Protein AF-A0A7W1FSE6-F1 (afdb_monomer_lite)

Secondary structure (DSSP, 8-state):
--EEEEEETTTTEEEEEEPPSSHHHHHHHH-SSTTHHHHHHHHHHHHTTS-HHHHHHHHHHHHHHHHTTSPPP-

Structure (mmCIF, N/CA/C/O backbone):
data_AF-A0A7W1FSE6-F1
#
_entry.id   AF-A0A7W1FSE6-F1
#
loop_
_atom_site.group_PDB
_atom_site.id
_atom_site.type_symbol
_atom_site.label_atom_id
_atom_site.label_alt_id
_atom_site.label_comp_id
_atom_site.label_asym_id
_atom_site.label_entity_id
_atom_site.label_seq_id
_atom_site.pdbx_PDB_ins_code
_atom_site.Cartn_x
_atom_site.Cartn_y
_atom_site.Cartn_z
_atom_site.occupancy
_atom_site.B_iso_or_equiv
_atom_site.auth_seq_id
_atom_site.auth_comp_id
_atom_site.auth_asym_id
_atom_site.auth_atom_id
_atom_site.pdbx_PDB_model_num
ATOM 1 N N . MET A 1 1 ? -5.131 0.982 19.744 1.00 72.69 1 MET A N 1
ATOM 2 C CA . MET A 1 1 ? -5.210 0.828 18.279 1.00 72.69 1 MET A CA 1
ATOM 3 C C . MET A 1 1 ? -3.830 0.404 17.832 1.00 72.69 1 MET A C 1
ATOM 5 O O . MET A 1 1 ? -2.870 0.953 18.360 1.00 72.69 1 MET A O 1
ATOM 9 N N . GLU A 1 2 ? -3.731 -0.628 17.002 1.00 92.25 2 GLU A N 1
ATOM 10 C CA . GLU A 1 2 ? -2.446 -1.062 16.451 1.00 92.25 2 GLU A CA 1
ATOM 11 C C . GLU A 1 2 ? -2.037 -0.099 15.332 1.00 92.25 2 GLU A C 1
ATOM 13 O O . GLU A 1 2 ? -2.883 0.341 14.550 1.00 92.25 2 GLU A O 1
ATOM 18 N N . THR A 1 3 ? -0.760 0.263 15.296 1.00 95.25 3 THR A N 1
ATOM 19 C CA . THR A 1 3 ? -0.187 1.182 14.310 1.00 95.25 3 THR A CA 1
ATOM 20 C C . THR A 1 3 ? 0.848 0.449 13.473 1.00 95.25 3 THR A C 1
ATOM 22 O O . THR A 1 3 ? 1.588 -0.383 13.997 1.00 95.25 3 THR A O 1
ATOM 25 N N . MET A 1 4 ? 0.931 0.790 12.193 1.00 95.94 4 MET A N 1
ATOM 26 C CA . MET A 1 4 ? 1.956 0.308 11.276 1.00 95.94 4 MET A CA 1
ATOM 27 C C . MET A 1 4 ? 2.819 1.473 10.798 1.00 95.94 4 MET A C 1
ATOM 29 O O . MET A 1 4 ? 2.296 2.538 10.473 1.00 95.94 4 MET A O 1
ATOM 33 N N . TYR A 1 5 ? 4.128 1.246 10.723 1.00 97.38 5 TYR A N 1
ATOM 34 C CA . TYR A 1 5 ? 5.054 2.134 10.031 1.00 97.38 5 TYR A CA 1
ATOM 35 C C . TYR A 1 5 ? 5.346 1.537 8.657 1.00 97.38 5 TYR A C 1
ATOM 37 O O . TYR A 1 5 ? 5.895 0.437 8.558 1.00 97.38 5 TYR A O 1
ATOM 45 N N . TRP A 1 6 ? 4.932 2.223 7.598 1.00 97.12 6 TRP A N 1
ATOM 46 C CA . TRP A 1 6 ? 4.911 1.667 6.245 1.00 97.12 6 TRP A CA 1
ATOM 47 C C . TRP A 1 6 ? 5.232 2.733 5.200 1.00 97.12 6 TRP A C 1
ATOM 49 O O . TRP A 1 6 ? 5.209 3.928 5.489 1.00 97.12 6 TRP A O 1
ATOM 59 N N . TYR A 1 7 ? 5.560 2.298 3.983 1.00 97.44 7 TYR A N 1
ATOM 60 C CA . TYR A 1 7 ? 5.632 3.194 2.834 1.00 97.44 7 TYR A CA 1
ATOM 61 C C . TYR A 1 7 ? 4.239 3.320 2.227 1.00 97.44 7 TYR A C 1
ATOM 63 O O . TYR A 1 7 ? 3.732 2.342 1.682 1.00 97.44 7 TYR A O 1
ATOM 71 N N . ASN A 1 8 ? 3.635 4.501 2.295 1.00 95.94 8 ASN A N 1
ATOM 72 C CA . ASN A 1 8 ? 2.368 4.753 1.630 1.00 95.94 8 ASN A CA 1
ATOM 73 C C . ASN A 1 8 ? 2.643 5.074 0.147 1.00 95.94 8 ASN A C 1
ATOM 75 O O . ASN A 1 8 ? 3.274 6.093 -0.152 1.00 95.94 8 ASN A O 1
ATOM 79 N N . PRO A 1 9 ? 2.210 4.218 -0.798 1.00 94.69 9 PRO A N 1
ATOM 80 C CA . PRO A 1 9 ? 2.492 4.410 -2.217 1.00 94.69 9 PRO A CA 1
ATOM 81 C C . PRO A 1 9 ? 1.783 5.637 -2.805 1.00 94.69 9 PRO A C 1
ATOM 83 O O . PRO A 1 9 ? 2.306 6.227 -3.746 1.00 94.69 9 PRO A O 1
ATOM 86 N N . THR A 1 10 ? 0.671 6.066 -2.209 1.00 93.25 10 THR A N 1
ATOM 87 C CA . THR A 1 10 ? -0.090 7.250 -2.619 1.00 93.25 10 THR A CA 1
ATOM 88 C C . THR A 1 10 ? 0.643 8.542 -2.248 1.00 93.25 10 THR A C 1
ATOM 90 O O . THR A 1 10 ? 0.822 9.425 -3.080 1.00 93.25 10 THR A O 1
ATOM 93 N N . SER A 1 11 ? 1.119 8.666 -1.002 1.00 93.12 11 SER A N 1
ATOM 94 C CA . SER A 1 11 ? 1.886 9.847 -0.557 1.00 93.12 11 SER A CA 1
ATOM 95 C C . SER A 1 11 ? 3.372 9.770 -0.929 1.00 93.12 11 SER A C 1
ATOM 97 O O . SER A 1 11 ? 4.091 10.768 -0.864 1.00 93.12 11 SER A O 1
ATOM 99 N N . ARG A 1 12 ? 3.834 8.587 -1.354 1.00 94.00 12 ARG A N 1
ATOM 100 C CA . ARG A 1 12 ? 5.224 8.251 -1.689 1.00 94.00 12 ARG A CA 1
ATOM 101 C C . ARG A 1 12 ? 6.205 8.491 -0.540 1.00 94.00 12 ARG A C 1
ATOM 103 O O . ARG A 1 12 ? 7.390 8.750 -0.772 1.00 94.00 12 ARG A O 1
ATOM 110 N N . THR A 1 13 ? 5.735 8.355 0.696 1.00 95.50 13 THR A N 1
ATOM 111 C CA . THR A 1 13 ? 6.510 8.601 1.918 1.00 95.50 13 THR A CA 1
ATOM 112 C C . THR A 1 13 ? 6.376 7.462 2.920 1.00 95.50 13 THR A C 1
ATOM 114 O O . THR A 1 13 ? 5.409 6.707 2.898 1.00 95.50 13 THR A O 1
ATOM 117 N N . MET A 1 14 ? 7.358 7.340 3.819 1.00 97.50 14 MET A N 1
ATOM 118 C CA . MET A 1 14 ? 7.195 6.516 5.017 1.00 97.50 14 MET A CA 1
ATOM 119 C C . MET A 1 14 ? 6.350 7.274 6.042 1.00 97.50 14 MET A C 1
ATOM 121 O O . MET A 1 14 ? 6.640 8.439 6.318 1.00 97.50 14 MET A O 1
ATOM 125 N N . GLU A 1 15 ? 5.352 6.622 6.622 1.00 97.25 15 GLU A N 1
ATOM 126 C CA . GLU A 1 15 ? 4.447 7.228 7.600 1.00 97.25 15 GLU A CA 1
ATOM 127 C C . GLU A 1 15 ? 3.936 6.200 8.620 1.00 97.25 15 GLU A C 1
ATOM 129 O O . GLU A 1 15 ? 3.928 4.994 8.363 1.00 97.25 15 GLU A O 1
ATOM 134 N N . ASP A 1 16 ? 3.509 6.690 9.785 1.00 97.44 16 ASP A N 1
ATOM 135 C CA . ASP A 1 16 ? 2.744 5.917 10.762 1.00 97.44 16 ASP A CA 1
ATOM 136 C C . ASP A 1 16 ? 1.249 6.016 10.439 1.00 97.44 16 ASP A C 1
ATOM 138 O O . ASP A 1 16 ? 0.701 7.111 10.303 1.00 97.44 16 ASP A O 1
ATOM 142 N N . ALA A 1 17 ? 0.572 4.874 10.366 1.00 95.75 17 ALA A N 1
ATOM 143 C CA . ALA A 1 17 ? -0.865 4.793 10.135 1.00 95.75 17 ALA A CA 1
ATOM 144 C C . ALA A 1 17 ? -1.520 3.790 11.089 1.00 95.75 17 ALA A C 1
ATOM 146 O O . ALA A 1 17 ? -0.887 2.848 11.569 1.00 95.75 17 ALA A O 1
ATOM 147 N N . ASN A 1 18 ? -2.812 3.967 11.363 1.00 97.31 18 ASN A N 1
ATOM 148 C CA . ASN A 1 18 ? -3.580 2.937 12.059 1.00 97.31 18 ASN A CA 1
ATOM 149 C C . ASN A 1 18 ? -3.748 1.724 11.144 1.00 97.31 18 ASN A C 1
ATOM 151 O O . ASN A 1 18 ? -4.020 1.883 9.954 1.00 97.31 18 ASN A O 1
ATOM 155 N N . VAL A 1 19 ? -3.639 0.520 11.705 1.00 96.38 19 VAL A N 1
ATOM 156 C CA . VAL A 1 19 ? -3.956 -0.699 10.958 1.00 96.38 19 VAL A CA 1
ATOM 157 C C . VAL A 1 19 ? -5.452 -0.683 10.613 1.00 96.38 19 VAL A C 1
ATOM 159 O O . VAL A 1 19 ? -6.276 -0.568 11.530 1.00 96.38 19 VAL A O 1
ATOM 162 N N . PRO A 1 20 ? -5.828 -0.788 9.325 1.00 96.81 20 PRO A N 1
ATOM 163 C CA . PRO A 1 20 ? -7.230 -0.783 8.937 1.00 96.81 20 PRO A CA 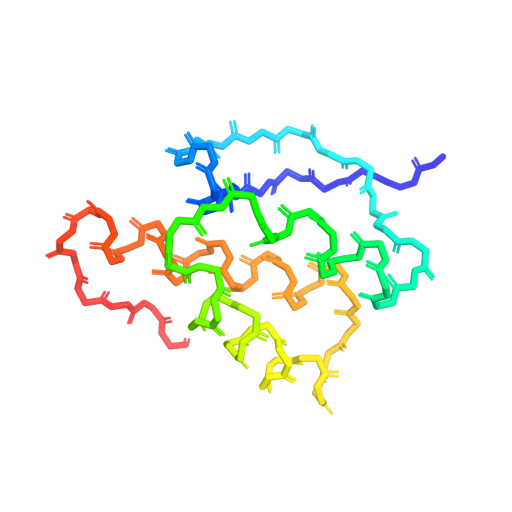1
ATOM 164 C C . PRO A 1 20 ? -7.947 -2.029 9.457 1.00 96.81 20 PRO A C 1
ATOM 166 O O . PRO A 1 20 ? -7.384 -3.123 9.522 1.00 96.81 20 PRO A O 1
ATOM 169 N N . MET A 1 21 ? -9.214 -1.860 9.836 1.00 96.31 21 MET A N 1
ATOM 170 C CA . MET A 1 21 ? -10.000 -2.927 10.465 1.00 96.31 21 MET A CA 1
ATOM 171 C C . MET A 1 21 ? -10.521 -3.961 9.461 1.00 96.31 21 MET A C 1
ATOM 173 O O . MET A 1 21 ? -10.890 -5.068 9.849 1.00 96.31 21 MET A O 1
ATOM 177 N N . ASN A 1 22 ? -10.599 -3.591 8.184 1.00 97.38 22 ASN A N 1
ATOM 178 C CA . ASN A 1 22 ? -11.113 -4.423 7.106 1.00 97.38 22 ASN A CA 1
ATOM 179 C C . ASN A 1 22 ? -10.500 -4.011 5.758 1.00 97.38 22 ASN A C 1
ATOM 181 O O . ASN A 1 22 ? -9.805 -2.998 5.651 1.00 97.38 22 ASN A O 1
ATOM 185 N N . ASP A 1 23 ? -10.769 -4.816 4.732 1.00 97.81 23 ASP A N 1
ATOM 186 C CA . ASP A 1 23 ? -10.208 -4.613 3.398 1.00 97.81 23 ASP A CA 1
ATOM 187 C C . ASP A 1 23 ? -10.769 -3.352 2.710 1.00 97.81 23 ASP A C 1
ATOM 189 O O . ASP A 1 23 ? -10.057 -2.732 1.931 1.00 97.81 23 ASP A O 1
ATOM 193 N N . GLU A 1 24 ? -11.996 -2.912 3.027 1.00 97.69 24 GLU A N 1
ATOM 194 C CA . GLU A 1 24 ? -12.544 -1.645 2.506 1.00 97.69 24 GLU A CA 1
ATOM 195 C C . GLU A 1 24 ? -11.710 -0.443 2.962 1.00 97.69 24 GLU A C 1
ATOM 197 O O . GLU A 1 24 ? -11.338 0.389 2.141 1.00 97.69 24 GLU A O 1
ATOM 202 N N . GLN A 1 25 ? -11.357 -0.378 4.249 1.00 97.12 25 GLN A N 1
ATOM 203 C CA . GLN A 1 25 ? -10.493 0.682 4.773 1.00 97.12 25 GLN A CA 1
ATOM 204 C C . GLN A 1 25 ? -9.077 0.600 4.200 1.00 97.12 25 GLN A C 1
ATOM 206 O O . GLN A 1 25 ? -8.471 1.627 3.911 1.00 97.12 25 GLN A O 1
ATOM 211 N N . ALA A 1 26 ? -8.544 -0.611 4.020 1.00 97.00 26 ALA A N 1
ATOM 212 C CA . ALA A 1 26 ? -7.239 -0.789 3.395 1.00 97.00 26 ALA A CA 1
ATOM 213 C C . ALA A 1 26 ? -7.240 -0.300 1.938 1.00 97.00 26 ALA A C 1
ATOM 215 O O . ALA A 1 26 ? -6.321 0.398 1.529 1.00 97.00 26 ALA A O 1
ATOM 216 N N . ILE A 1 27 ? -8.283 -0.624 1.168 1.00 96.69 27 ILE A N 1
ATOM 217 C CA . ILE A 1 27 ? -8.440 -0.173 -0.219 1.00 96.69 27 ILE A CA 1
ATOM 218 C C . ILE A 1 27 ? -8.609 1.345 -0.278 1.00 96.69 27 ILE A C 1
ATOM 220 O O . ILE A 1 27 ? -7.985 1.978 -1.126 1.00 96.69 27 ILE A O 1
ATOM 224 N N . ASP A 1 28 ? -9.382 1.943 0.630 1.00 95.56 28 ASP A N 1
ATOM 225 C CA . ASP A 1 28 ? -9.540 3.400 0.714 1.00 95.56 28 ASP A CA 1
ATOM 226 C C . ASP A 1 28 ? -8.181 4.101 0.878 1.00 95.56 28 ASP A C 1
ATOM 228 O O . ASP A 1 28 ? -7.847 5.001 0.109 1.00 95.56 28 ASP A O 1
ATOM 232 N N . MET A 1 29 ? -7.315 3.598 1.765 1.00 94.81 29 MET A N 1
ATOM 233 C CA . MET A 1 29 ? -5.949 4.122 1.932 1.00 94.81 29 MET A CA 1
ATOM 234 C C . MET A 1 29 ? -5.102 4.073 0.642 1.00 94.81 29 MET A C 1
ATOM 236 O O . MET A 1 29 ? -4.193 4.889 0.479 1.00 94.81 29 MET A O 1
ATOM 240 N N . LEU A 1 30 ? -5.398 3.150 -0.278 1.00 95.50 30 LEU A N 1
ATOM 241 C CA . LEU A 1 30 ? -4.663 2.937 -1.532 1.00 95.50 30 LEU A CA 1
ATOM 242 C C . LEU A 1 30 ? -5.310 3.609 -2.760 1.00 95.50 30 LEU A C 1
ATOM 244 O O . LEU A 1 30 ? -4.709 3.591 -3.827 1.00 95.50 30 LEU A O 1
ATOM 248 N N . SER A 1 31 ? -6.512 4.185 -2.636 1.00 90.38 31 SER A N 1
ATOM 249 C CA . SER A 1 31 ? -7.342 4.624 -3.780 1.00 90.38 31 SER A CA 1
ATOM 250 C C . SER A 1 31 ? -7.151 6.088 -4.212 1.00 90.38 31 SER A C 1
ATOM 252 O O . SER A 1 31 ? -7.948 6.618 -4.985 1.00 90.38 31 SER A O 1
ATOM 254 N N . HIS A 1 32 ? -6.147 6.782 -3.677 1.00 81.12 32 HIS A N 1
ATOM 255 C CA . HIS A 1 32 ? -6.038 8.244 -3.769 1.00 81.12 32 HIS A CA 1
ATOM 256 C C . HIS A 1 32 ? -5.016 8.744 -4.822 1.00 81.12 32 HIS A C 1
ATOM 258 O O . HIS A 1 32 ? -4.664 9.922 -4.799 1.00 81.12 32 HIS A O 1
ATOM 264 N N . ASP A 1 33 ? -4.545 7.883 -5.737 1.00 77.19 33 ASP A N 1
ATOM 265 C CA . ASP A 1 33 ? -3.541 8.196 -6.781 1.00 77.19 33 ASP A CA 1
ATOM 266 C C . ASP A 1 33 ? -3.964 7.705 -8.189 1.00 77.19 33 ASP A C 1
ATOM 268 O O . ASP A 1 33 ? -4.847 6.859 -8.321 1.00 77.19 33 ASP A O 1
ATOM 272 N N . GLU A 1 34 ? -3.359 8.204 -9.271 1.00 71.38 34 GLU A N 1
ATOM 273 C CA . GLU A 1 34 ? -3.672 7.742 -10.639 1.00 71.38 34 GLU A CA 1
ATOM 274 C C . GLU A 1 34 ? -3.298 6.263 -10.870 1.00 71.38 34 GLU A C 1
ATOM 276 O O . GLU A 1 34 ? -3.970 5.582 -11.643 1.00 71.38 34 GLU A O 1
ATOM 281 N N . ASP A 1 35 ? -2.304 5.735 -10.144 1.00 79.12 35 ASP A N 1
ATOM 282 C CA . ASP A 1 35 ? -1.865 4.331 -10.225 1.00 79.12 35 ASP A CA 1
ATOM 283 C C . ASP A 1 35 ? -2.591 3.392 -9.227 1.00 79.12 35 ASP A C 1
ATOM 285 O O . ASP A 1 35 ? -2.171 2.248 -9.008 1.00 79.12 35 ASP A O 1
ATOM 289 N N . SER A 1 36 ? -3.697 3.848 -8.619 1.00 86.38 36 SER A N 1
ATOM 290 C CA . SER A 1 36 ? -4.422 3.132 -7.550 1.00 86.38 36 SER A CA 1
ATOM 291 C C . SER A 1 36 ? -4.793 1.688 -7.900 1.00 86.38 36 SER A C 1
ATOM 293 O O . SER A 1 36 ? -4.673 0.801 -7.055 1.00 86.38 36 SER A O 1
ATOM 295 N N . ASP A 1 37 ? -5.216 1.420 -9.139 1.00 91.38 37 ASP A N 1
ATOM 296 C CA . ASP A 1 37 ? -5.680 0.087 -9.546 1.00 91.38 37 ASP A CA 1
ATOM 297 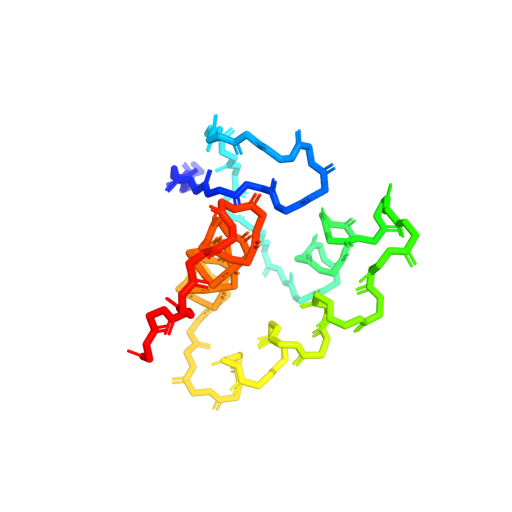C C . ASP A 1 37 ? -4.575 -0.973 -9.418 1.00 91.38 37 ASP A C 1
ATOM 299 O O . ASP A 1 37 ? -4.809 -2.054 -8.869 1.00 91.38 37 ASP A O 1
ATOM 303 N N . GLY A 1 38 ? -3.353 -0.647 -9.854 1.00 92.25 38 GLY A N 1
ATOM 304 C CA . GLY A 1 38 ? -2.206 -1.552 -9.746 1.00 92.25 38 GLY A CA 1
ATOM 305 C C . GLY A 1 38 ? -1.784 -1.774 -8.293 1.00 92.25 38 GLY A C 1
ATOM 306 O O . GLY A 1 38 ? -1.488 -2.900 -7.890 1.00 92.25 38 GLY A O 1
ATOM 307 N N . ILE A 1 39 ? -1.829 -0.714 -7.481 1.00 94.75 39 ILE A N 1
ATOM 308 C CA . ILE A 1 39 ? -1.507 -0.783 -6.052 1.00 94.75 39 ILE A CA 1
ATOM 309 C C . ILE A 1 39 ? -2.502 -1.704 -5.327 1.00 94.75 39 ILE A C 1
ATOM 311 O O . ILE A 1 39 ? -2.102 -2.573 -4.547 1.00 94.75 39 ILE A O 1
ATOM 315 N N . ILE A 1 40 ? -3.799 -1.551 -5.610 1.00 96.56 40 ILE A N 1
ATOM 316 C CA . ILE A 1 40 ? -4.873 -2.358 -5.018 1.00 96.56 40 ILE A CA 1
ATOM 317 C C . ILE A 1 40 ? -4.763 -3.824 -5.452 1.00 96.56 40 ILE A C 1
ATOM 319 O O . ILE A 1 40 ? -4.971 -4.722 -4.631 1.00 96.56 40 ILE A O 1
ATOM 323 N N . GLU A 1 41 ? -4.432 -4.098 -6.716 1.00 95.50 41 GLU A N 1
ATOM 324 C CA . GLU A 1 41 ? -4.215 -5.465 -7.198 1.00 95.50 41 GLU A CA 1
ATOM 325 C C . GLU A 1 41 ? -3.041 -6.137 -6.474 1.00 95.50 41 GLU A C 1
ATOM 327 O O . GLU A 1 41 ? -3.172 -7.268 -5.992 1.00 95.50 41 GLU A O 1
ATOM 332 N N . TYR A 1 42 ? -1.924 -5.424 -6.310 1.00 94.94 42 TYR A N 1
ATOM 333 C CA . TYR A 1 42 ? -0.757 -5.947 -5.602 1.00 94.94 42 TYR A CA 1
ATOM 334 C C . TYR A 1 42 ? -1.063 -6.233 -4.124 1.00 94.94 42 TYR A C 1
ATOM 336 O O . TYR A 1 42 ? -0.694 -7.288 -3.596 1.00 94.94 42 TYR A O 1
ATOM 344 N N . TYR A 1 43 ? -1.820 -5.344 -3.474 1.00 97.25 43 TYR A N 1
ATOM 345 C CA . TYR A 1 43 ? -2.338 -5.563 -2.125 1.00 97.25 43 TYR A CA 1
ATOM 346 C C . TYR A 1 43 ? -3.206 -6.822 -2.031 1.00 97.25 43 TYR A C 1
ATOM 348 O O . TYR A 1 43 ? -2.972 -7.659 -1.155 1.00 97.25 43 TYR A O 1
ATOM 356 N N . ARG A 1 44 ? -4.170 -7.005 -2.945 1.00 97.25 44 ARG A N 1
ATOM 357 C CA . ARG A 1 44 ? -5.041 -8.194 -2.974 1.00 97.25 44 ARG A CA 1
ATOM 358 C C . ARG A 1 44 ? -4.230 -9.485 -3.102 1.00 97.25 44 ARG A C 1
ATOM 360 O O . ARG A 1 44 ? -4.477 -10.430 -2.358 1.00 97.25 44 ARG A O 1
ATOM 367 N N . GLY A 1 45 ? -3.200 -9.494 -3.950 1.00 96.62 45 GLY A N 1
ATOM 368 C CA . GLY A 1 45 ? -2.314 -10.650 -4.115 1.00 96.62 45 GLY A CA 1
ATOM 369 C C . GLY A 1 45 ? -1.568 -11.061 -2.836 1.00 96.62 45 GLY A C 1
ATOM 370 O O . GLY A 1 45 ? -1.334 -12.252 -2.609 1.00 96.62 45 GLY A O 1
ATOM 371 N N . TRP A 1 46 ? -1.212 -10.107 -1.968 1.00 96.94 46 TRP A N 1
ATOM 372 C CA . TRP A 1 46 ? -0.671 -10.414 -0.638 1.00 96.94 46 TRP A CA 1
ATOM 373 C C . TRP A 1 46 ? -1.756 -10.767 0.372 1.00 96.94 46 TRP A C 1
ATOM 375 O O . TRP A 1 46 ? -1.552 -11.652 1.204 1.00 96.94 46 TRP A O 1
ATOM 385 N N . ARG A 1 47 ? -2.914 -10.110 0.300 1.00 96.94 47 ARG A N 1
ATOM 386 C CA . ARG A 1 47 ? -4.030 -10.320 1.222 1.00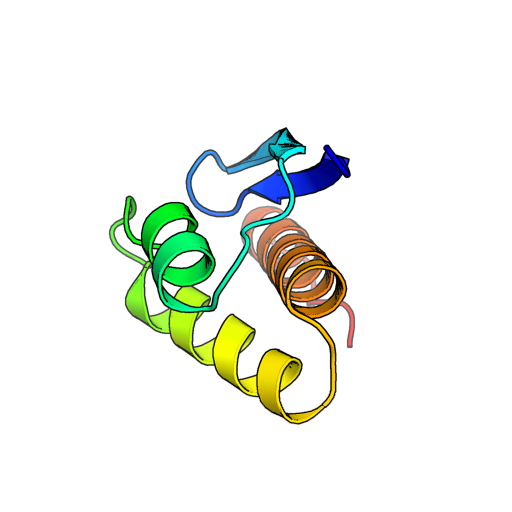 96.94 47 ARG A CA 1
ATOM 387 C C . ARG A 1 47 ? -4.569 -11.752 1.196 1.00 96.94 47 ARG A C 1
ATOM 389 O O . ARG A 1 47 ? -4.999 -12.247 2.238 1.00 96.94 47 ARG A O 1
ATOM 396 N N . ASP A 1 48 ? -4.452 -12.440 0.064 1.00 95.12 48 ASP A N 1
ATOM 397 C CA . ASP A 1 48 ? -4.788 -13.864 -0.072 1.00 95.12 48 ASP A CA 1
ATOM 398 C C . ASP A 1 48 ? -3.940 -14.786 0.823 1.00 95.12 48 ASP A C 1
ATOM 400 O O . ASP A 1 48 ? -4.357 -15.896 1.156 1.00 95.12 48 ASP A O 1
ATOM 404 N N . ARG A 1 49 ? -2.739 -14.343 1.218 1.00 94.50 49 ARG A N 1
ATOM 405 C CA . ARG A 1 49 ? -1.773 -15.135 2.000 1.00 94.50 49 ARG A CA 1
ATOM 406 C C . ARG A 1 49 ? -1.493 -14.568 3.392 1.00 94.50 49 ARG A C 1
ATOM 408 O O . ARG A 1 49 ? -0.961 -15.286 4.235 1.00 94.50 49 ARG A O 1
ATOM 415 N N . HIS A 1 50 ? -1.840 -13.305 3.632 1.00 96.38 50 HIS A N 1
ATOM 416 C CA . HIS A 1 50 ? -1.446 -12.559 4.825 1.00 96.38 50 HIS A CA 1
ATOM 417 C C . HIS A 1 50 ? -2.601 -11.748 5.423 1.00 96.38 50 HIS A C 1
ATOM 419 O O . HIS A 1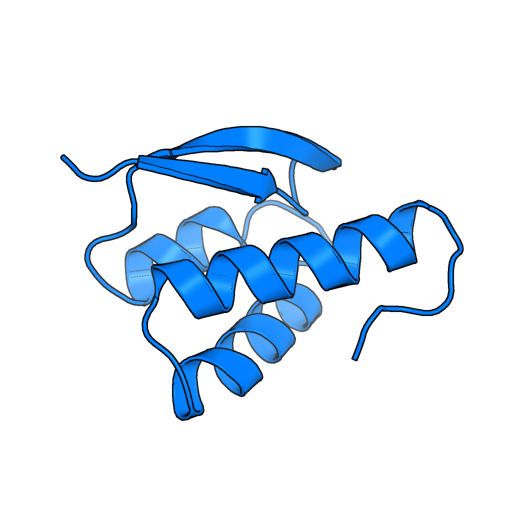 50 ? -3.632 -11.504 4.793 1.00 96.38 50 HIS A O 1
ATOM 425 N N . GLY A 1 51 ? -2.411 -11.303 6.666 1.00 97.44 51 GLY A N 1
ATOM 426 C CA . GLY A 1 51 ? -3.290 -10.317 7.293 1.00 97.44 51 GLY A CA 1
ATOM 427 C C . GLY A 1 51 ? -3.161 -8.933 6.646 1.00 97.44 51 GLY A C 1
ATOM 428 O O . GLY A 1 51 ? -2.186 -8.646 5.955 1.00 97.44 51 GLY A O 1
ATOM 429 N N . ILE A 1 52 ? -4.136 -8.059 6.911 1.00 97.75 52 ILE A N 1
ATOM 430 C CA . ILE A 1 52 ? -4.236 -6.711 6.325 1.00 97.75 52 ILE A CA 1
ATOM 431 C C . ILE A 1 52 ? -2.950 -5.894 6.513 1.00 97.75 52 ILE A C 1
ATOM 433 O O . ILE A 1 52 ? -2.434 -5.343 5.543 1.00 97.75 52 ILE A O 1
ATOM 437 N N . MET A 1 53 ? -2.411 -5.850 7.737 1.00 97.44 53 MET A N 1
ATOM 438 C CA . MET A 1 53 ? -1.195 -5.090 8.045 1.00 97.44 53 MET A CA 1
ATOM 439 C C . MET A 1 53 ? 0.006 -5.573 7.225 1.00 97.44 53 MET A C 1
ATOM 441 O O . MET A 1 53 ? 0.688 -4.771 6.596 1.00 97.44 53 MET A O 1
ATOM 445 N N . GLU A 1 54 ? 0.260 -6.884 7.204 1.00 97.31 54 GLU A N 1
ATOM 446 C CA . GLU A 1 54 ? 1.404 -7.432 6.471 1.00 97.31 54 GLU A CA 1
ATOM 447 C C . GLU A 1 54 ? 1.235 -7.251 4.954 1.00 97.31 54 GLU A C 1
ATOM 449 O O . GLU A 1 54 ? 2.199 -6.916 4.268 1.00 97.31 54 GLU A O 1
ATOM 454 N N . ALA A 1 55 ? 0.014 -7.392 4.430 1.00 97.81 55 ALA A N 1
ATOM 455 C CA . ALA A 1 55 ? -0.268 -7.132 3.021 1.00 97.81 55 ALA A CA 1
ATOM 456 C C . ALA A 1 55 ? -0.006 -5.664 2.631 1.00 97.81 55 ALA A C 1
ATOM 458 O O . ALA A 1 55 ? 0.588 -5.409 1.582 1.00 97.81 55 ALA A O 1
ATOM 459 N N . LEU A 1 56 ? -0.380 -4.700 3.480 1.00 97.56 56 LEU A N 1
ATOM 460 C CA . LEU A 1 56 ? -0.093 -3.278 3.257 1.00 97.56 56 LEU A CA 1
ATOM 461 C C . LEU A 1 56 ? 1.404 -2.975 3.324 1.00 97.56 56 LEU A C 1
ATOM 463 O O . LEU A 1 56 ? 1.920 -2.311 2.428 1.00 97.56 56 LEU A O 1
ATOM 467 N N . ILE A 1 57 ? 2.118 -3.504 4.324 1.00 97.50 57 ILE A N 1
ATOM 468 C CA . ILE A 1 57 ? 3.570 -3.306 4.454 1.00 97.50 57 ILE A CA 1
ATOM 469 C C . ILE A 1 57 ? 4.295 -3.820 3.205 1.00 97.50 57 ILE A C 1
ATOM 471 O O . ILE A 1 57 ? 5.069 -3.075 2.610 1.00 97.50 57 ILE A O 1
ATOM 475 N N . ARG A 1 58 ? 3.993 -5.044 2.753 1.00 97.06 58 ARG A N 1
ATOM 476 C CA . ARG A 1 58 ? 4.615 -5.630 1.551 1.00 97.06 58 ARG A CA 1
ATOM 477 C C . ARG A 1 58 ? 4.284 -4.856 0.277 1.00 97.06 58 ARG A C 1
ATOM 479 O O . ARG A 1 58 ? 5.137 -4.698 -0.594 1.00 97.06 58 ARG A O 1
ATOM 486 N N . THR A 1 59 ? 3.057 -4.349 0.172 1.00 96.19 59 THR A N 1
ATOM 487 C CA . THR A 1 59 ? 2.653 -3.475 -0.941 1.00 96.19 59 THR A CA 1
ATOM 488 C C . THR A 1 59 ? 3.462 -2.181 -0.928 1.00 96.19 59 THR A C 1
ATOM 490 O O . THR A 1 59 ? 4.037 -1.801 -1.947 1.00 96.19 59 THR A O 1
ATOM 493 N N . GLY A 1 60 ? 3.590 -1.546 0.237 1.00 96.12 60 GLY A N 1
ATOM 494 C CA . GLY A 1 60 ? 4.419 -0.362 0.416 1.00 96.12 60 GLY A CA 1
ATOM 495 C C . GLY A 1 60 ? 5.888 -0.605 0.066 1.00 96.12 60 GLY A C 1
ATOM 496 O O . GLY A 1 60 ? 6.486 0.177 -0.667 1.00 96.12 60 GLY A O 1
ATOM 497 N N . GLU A 1 61 ? 6.480 -1.703 0.535 1.00 96.25 61 GLU A N 1
ATOM 498 C CA . GLU A 1 61 ? 7.872 -2.061 0.235 1.00 96.25 61 GLU A CA 1
ATOM 499 C C . GLU A 1 61 ? 8.122 -2.237 -1.266 1.00 96.25 61 GLU A C 1
ATOM 501 O O . GLU A 1 61 ? 9.106 -1.699 -1.781 1.00 96.25 61 GLU A O 1
ATOM 506 N N . HIS A 1 62 ? 7.211 -2.912 -1.972 1.00 95.06 62 HIS A N 1
ATOM 507 C CA . HIS A 1 62 ? 7.283 -3.064 -3.423 1.00 95.06 62 HIS A CA 1
ATOM 508 C C . HIS A 1 62 ? 7.287 -1.704 -4.129 1.00 95.06 62 HIS A C 1
ATOM 510 O O . HIS A 1 62 ? 8.196 -1.403 -4.904 1.00 95.06 62 HIS A O 1
ATOM 516 N N . TYR A 1 63 ? 6.308 -0.850 -3.825 1.00 94.00 63 TYR A N 1
ATOM 517 C CA . TYR A 1 63 ? 6.179 0.448 -4.487 1.00 94.00 63 TYR A CA 1
ATOM 518 C C . TYR A 1 63 ? 7.269 1.440 -4.086 1.00 94.00 63 TYR A C 1
ATOM 520 O O . TYR A 1 63 ? 7.661 2.276 -4.896 1.00 94.00 63 TYR A O 1
ATOM 528 N N . ARG A 1 64 ? 7.847 1.314 -2.888 1.00 95.50 64 ARG A N 1
ATOM 529 C CA . ARG A 1 64 ? 9.052 2.062 -2.509 1.00 95.50 64 ARG A CA 1
ATOM 530 C C . ARG A 1 64 ? 10.205 1.767 -3.463 1.00 95.50 64 ARG A C 1
ATOM 532 O O . ARG A 1 64 ? 10.937 2.682 -3.834 1.00 95.50 64 ARG A O 1
ATOM 539 N N . ASP A 1 65 ? 10.390 0.505 -3.841 1.00 94.38 65 ASP A N 1
ATOM 540 C CA . ASP A 1 65 ? 11.446 0.111 -4.771 1.00 94.38 65 ASP A CA 1
ATOM 541 C C . ASP A 1 65 ? 11.127 0.542 -6.204 1.00 94.38 65 ASP A C 1
ATOM 543 O O . ASP A 1 65 ? 12.003 1.114 -6.855 1.00 94.38 65 ASP A O 1
ATOM 547 N N . VAL A 1 66 ? 9.874 0.391 -6.650 1.00 92.19 66 VAL A N 1
ATOM 548 C CA . VAL A 1 66 ? 9.406 0.901 -7.952 1.00 92.19 66 VAL A CA 1
ATOM 549 C C . VAL A 1 66 ? 9.644 2.409 -8.073 1.00 92.19 66 VAL A C 1
ATOM 551 O O . VAL A 1 66 ? 10.282 2.857 -9.026 1.00 92.19 66 VAL A O 1
ATOM 554 N N . HIS A 1 67 ? 9.218 3.203 -7.088 1.00 92.19 67 HIS A N 1
ATOM 555 C CA . HIS A 1 67 ? 9.404 4.658 -7.090 1.00 92.19 67 HIS A CA 1
ATOM 556 C C . HIS A 1 67 ? 10.875 5.077 -6.979 1.00 92.19 67 HIS A C 1
ATOM 558 O O . HIS A 1 67 ? 11.252 6.142 -7.466 1.00 92.19 67 HIS A O 1
ATOM 564 N N . ALA A 1 68 ? 11.724 4.243 -6.373 1.00 93.00 68 ALA A N 1
ATOM 565 C CA . ALA A 1 68 ? 13.170 4.448 -6.342 1.00 93.00 68 ALA A CA 1
ATOM 566 C C . ALA A 1 68 ? 13.883 3.995 -7.634 1.00 93.00 68 ALA A C 1
ATOM 568 O O . ALA A 1 68 ? 15.106 4.121 -7.719 1.00 93.00 68 ALA A O 1
ATOM 569 N N . GLY A 1 69 ? 13.162 3.440 -8.617 1.00 92.94 69 GLY A N 1
ATOM 570 C CA . GLY A 1 69 ? 13.739 2.876 -9.841 1.00 92.94 69 GLY A CA 1
ATOM 571 C C . GLY A 1 69 ? 14.567 1.608 -9.602 1.00 92.94 69 GLY A C 1
ATOM 572 O O . GLY A 1 69 ? 15.453 1.286 -10.394 1.00 92.94 69 GLY A O 1
ATOM 573 N N . ARG A 1 70 ? 14.324 0.903 -8.492 1.00 90.25 70 ARG A N 1
ATOM 574 C CA . ARG A 1 70 ? 14.987 -0.356 -8.138 1.00 90.25 70 ARG A CA 1
ATOM 575 C C . ARG A 1 70 ? 14.147 -1.545 -8.591 1.00 90.25 70 ARG A C 1
ATOM 577 O O . ARG A 1 70 ? 12.934 -1.446 -8.751 1.00 90.25 70 ARG A O 1
ATOM 584 N N . ALA A 1 71 ? 14.800 -2.692 -8.763 1.00 83.38 71 ALA A N 1
ATOM 585 C CA . ALA A 1 71 ? 14.076 -3.951 -8.873 1.00 83.38 71 ALA A CA 1
ATOM 586 C C . ALA A 1 71 ? 13.291 -4.183 -7.566 1.00 83.38 71 ALA A C 1
ATOM 588 O O . ALA A 1 71 ? 13.898 -4.057 -6.498 1.00 83.38 71 ALA A O 1
ATOM 589 N N . PRO A 1 72 ? 11.985 -4.497 -7.624 1.00 75.81 72 PRO A N 1
ATOM 590 C CA . PRO A 1 72 ? 11.202 -4.704 -6.417 1.00 75.81 72 PRO A CA 1
ATOM 591 C C . PRO A 1 72 ? 11.682 -5.922 -5.632 1.00 75.81 72 PRO A C 1
ATOM 593 O O . PRO A 1 72 ? 12.002 -6.962 -6.212 1.00 75.81 72 PRO A O 1
ATOM 596 N N . SER A 1 73 ? 11.706 -5.790 -4.309 1.00 65.88 73 SER A N 1
ATOM 597 C CA . SER A 1 73 ? 11.975 -6.898 -3.392 1.00 65.88 73 SER A CA 1
ATOM 598 C C . SER A 1 73 ? 10.834 -7.936 -3.465 1.00 65.88 73 SER A C 1
AT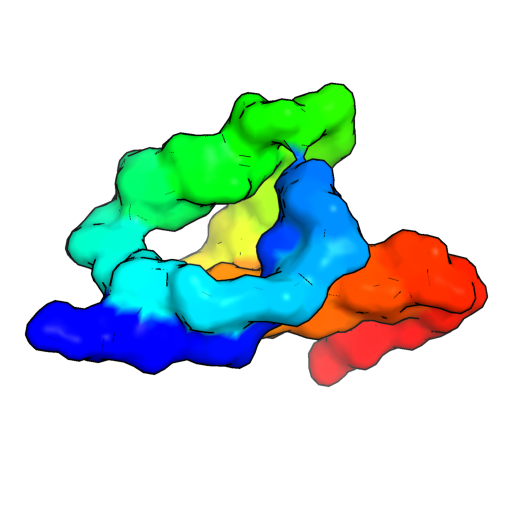OM 600 O O . SER A 1 73 ? 9.665 -7.556 -3.380 1.00 65.88 73 SER A O 1
ATOM 602 N N . LEU A 1 74 ? 11.170 -9.219 -3.678 1.00 58.03 74 LEU A N 1
ATOM 603 C CA . LEU A 1 74 ? 10.227 -10.355 -3.762 1.00 58.03 74 LEU A CA 1
ATOM 604 C C .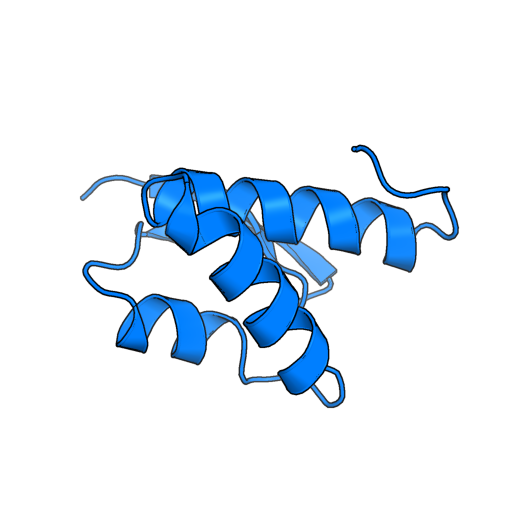 LEU A 1 74 ? 9.731 -10.813 -2.383 1.00 58.03 74 LEU A C 1
ATOM 606 O O . LEU A 1 74 ? 10.588 -10.973 -1.484 1.00 58.03 74 LEU A O 1
#

Foldseek 3Di:
DDWDFAQQLLVRDTDIDDQDPDLVVLLVSQCNHPCSVVLNVQLVVVVVPDPSRVSRRLSRQQSNQVVVVHHGDD

pLDDT: mean 92.86, std 7.83, range [58.03, 97.81]

Radius of gyration: 11.18 Å; chains: 1; bounding box: 28×25×29 Å

Sequence (74 aa):
METMYWYNPTSRTMEDANVPMNDEQAIDMLSHDEDSDGIIEYYRGWRDRHGIMEALIRTGEHYRDVHAGRAPSL